Protein AF-A0A101HIM9-F1 (afdb_monomer)

Sequence (170 aa):
MKNGLKIFSLAILLTVALLTPVYAIGDNEFRTTVENNIAVRCNSITNRIELIITKYDVNHQRHVQRYQNISTNISELITKLNAQGYDTKALQEDLDQLDAYINEFSEEYASFVQSLKLSQSYACANSEGDFRRAVEEARGYLLRARETSLDIRILINDEIRGDLNALKNE

Nearest PDB structures (foldseek):
  8dt0-assembly2_B  TM=2.621E-01  e=3.446E-02  synthetic construct
  8dt0-assembly1_A  TM=2.607E-01  e=2.942E-02  synthetic construct
  3q0k-assembly2_D  TM=3.553E-01  e=5.955E-01  Homo sapiens
  6ixe-assembly1_A  TM=2.219E-01  e=6.400E+00  Homo sapiens
  6ixg-assembly1_A  TM=2.728E-01  e=8.333E+00  Homo sapiens

Solvent-accessible surface area (backbone atoms only — not comparable to full-atom values): 9516 Å² total; per-residue (Å²): 137,83,89,83,92,77,90,78,82,90,78,89,81,81,77,75,78,81,72,70,78,77,76,90,76,63,68,65,69,52,49,54,51,53,53,50,52,48,52,53,50,26,50,54,51,41,56,53,49,51,54,50,49,55,59,49,48,61,49,49,53,54,50,52,54,53,51,52,53,49,51,52,54,50,55,56,46,47,54,53,41,47,75,72,69,50,90,50,64,67,55,50,56,49,47,55,51,46,55,51,38,56,50,51,28,48,52,27,46,52,49,18,52,49,24,45,54,51,21,47,57,24,56,62,67,77,37,64,70,59,21,52,51,24,49,52,50,19,52,52,26,50,48,50,26,50,50,37,53,48,50,50,51,46,45,50,64,58,48,49,47,44,49,56,53,53,64,74,74,111

Foldseek 3Di:
DDDDDDDDDDDPPPPDPPPPPPDPPDPPVVVVVVLVVLVVQLVVLVVVLVVVLVVVVVVLVVLLVVLVVVLVVLVVVLVVCVVVVDDCPQSVVLSVVSVVLSVLLVVLSVLLNVLSVQLSVCSSVVNPVSNVVSNVSSVVSVVVSVVSSVVSVCSVPPRNVVSVVVRVVD

Mean predicted aligned error: 10.71 Å

Radius of gyration: 37.4 Å; Cα contacts (8 Å, |Δi|>4): 103; chains: 1; bounding box: 111×36×109 Å

Structure (mmCIF, N/CA/C/O backbone):
data_AF-A0A101HIM9-F1
#
_entry.id   AF-A0A101HIM9-F1
#
loop_
_atom_site.group_PDB
_atom_site.id
_atom_site.type_symbol
_atom_site.label_atom_id
_atom_site.label_alt_id
_atom_site.label_comp_id
_atom_site.label_asym_id
_atom_site.label_entity_id
_atom_site.label_seq_id
_atom_site.pdbx_PDB_ins_code
_atom_site.Cartn_x
_atom_site.Cartn_y
_atom_site.Cartn_z
_atom_site.occupancy
_atom_site.B_iso_or_equiv
_atom_site.auth_seq_id
_atom_site.auth_comp_id
_atom_site.auth_asym_id
_atom_site.auth_atom_id
_atom_site.pdbx_PDB_model_num
ATOM 1 N N . MET A 1 1 ? 83.776 -25.150 -78.945 1.00 39.19 1 MET A N 1
ATOM 2 C CA . MET A 1 1 ? 84.546 -23.924 -79.263 1.00 39.19 1 MET A CA 1
ATOM 3 C C . MET A 1 1 ? 83.596 -22.735 -79.291 1.00 39.19 1 MET A C 1
ATOM 5 O O . MET A 1 1 ? 82.594 -22.832 -79.983 1.00 39.19 1 MET A O 1
ATOM 9 N N . LYS A 1 2 ? 83.974 -21.650 -78.592 1.00 41.78 2 LYS A N 1
ATOM 10 C CA . LYS A 1 2 ? 83.335 -20.314 -78.489 1.00 41.78 2 LYS A CA 1
ATOM 11 C C . LYS A 1 2 ? 82.090 -20.279 -77.583 1.00 41.78 2 LYS A C 1
ATOM 13 O O . LYS A 1 2 ? 81.027 -20.719 -77.984 1.00 41.78 2 LYS A O 1
ATOM 18 N N . ASN A 1 3 ? 82.227 -19.992 -76.284 1.00 40.09 3 ASN A N 1
ATOM 19 C CA . ASN A 1 3 ? 82.516 -18.698 -75.623 1.00 40.09 3 ASN A CA 1
ATOM 20 C C . ASN A 1 3 ? 81.525 -17.594 -76.010 1.00 40.09 3 ASN A C 1
ATOM 22 O O . ASN A 1 3 ? 81.512 -17.162 -77.159 1.00 40.09 3 ASN A O 1
ATOM 26 N N . GLY A 1 4 ? 80.772 -17.090 -75.028 1.00 42.31 4 GLY A N 1
ATOM 27 C CA . GLY A 1 4 ? 79.888 -15.942 -75.228 1.00 42.31 4 GLY A CA 1
ATOM 28 C C . GLY A 1 4 ? 79.094 -15.507 -73.998 1.00 42.31 4 GLY A C 1
ATOM 29 O O . GLY A 1 4 ? 77.897 -15.280 -74.106 1.00 42.31 4 GLY A O 1
ATOM 30 N N . LEU A 1 5 ? 79.751 -15.396 -72.840 1.00 38.25 5 LEU A N 1
ATOM 31 C CA . LEU A 1 5 ? 79.232 -14.700 -71.662 1.00 38.25 5 LEU A CA 1
ATOM 32 C C . LEU A 1 5 ? 79.072 -13.203 -71.999 1.00 38.25 5 LEU A C 1
ATOM 34 O O . LEU A 1 5 ? 80.061 -12.541 -72.313 1.00 38.25 5 LEU A O 1
ATOM 38 N N . LYS A 1 6 ? 77.851 -12.663 -71.928 1.00 49.03 6 LYS A N 1
ATOM 39 C CA . LYS A 1 6 ? 77.606 -11.214 -71.876 1.00 49.03 6 LYS A CA 1
ATOM 40 C C . LYS A 1 6 ? 76.704 -10.892 -70.692 1.00 49.03 6 LYS A C 1
ATOM 42 O O . LYS A 1 6 ? 75.508 -11.152 -70.703 1.00 49.03 6 LYS A O 1
ATOM 47 N N . ILE A 1 7 ? 77.343 -10.327 -69.677 1.00 48.28 7 ILE A N 1
ATOM 48 C CA . ILE A 1 7 ? 76.750 -9.618 -68.549 1.00 48.28 7 ILE A CA 1
ATOM 49 C C . ILE A 1 7 ? 76.268 -8.265 -69.081 1.00 48.28 7 ILE A C 1
ATOM 51 O O . ILE A 1 7 ? 77.075 -7.525 -69.636 1.00 48.28 7 ILE A O 1
ATOM 55 N N . PHE A 1 8 ? 74.988 -7.935 -68.904 1.00 45.62 8 PHE A N 1
ATOM 56 C CA . PHE A 1 8 ? 74.492 -6.560 -69.004 1.00 45.62 8 PHE A CA 1
ATOM 57 C C . PHE A 1 8 ? 73.380 -6.325 -67.973 1.00 45.62 8 PHE A C 1
ATOM 59 O O . PHE A 1 8 ? 72.254 -6.778 -68.124 1.00 45.62 8 PHE A O 1
ATOM 66 N N . SER A 1 9 ? 73.776 -5.638 -66.902 1.00 41.56 9 SER A N 1
ATOM 67 C CA . SER A 1 9 ? 73.105 -4.482 -66.302 1.00 41.56 9 SER A CA 1
ATOM 68 C C . SER A 1 9 ? 71.593 -4.535 -66.022 1.00 41.56 9 SER A C 1
ATOM 70 O O . SER A 1 9 ? 70.764 -4.293 -66.889 1.00 41.56 9 SER A O 1
ATOM 72 N N . LEU A 1 10 ? 71.277 -4.725 -64.738 1.00 40.16 10 LEU A N 1
ATOM 73 C CA . LEU A 1 10 ? 70.584 -3.745 -63.889 1.00 40.16 10 LEU A CA 1
ATOM 74 C C . LEU A 1 10 ? 69.434 -2.931 -64.530 1.00 40.16 10 LEU A C 1
ATOM 76 O O . LEU A 1 10 ? 69.672 -1.887 -65.130 1.00 40.16 10 LEU A O 1
ATOM 80 N N . ALA A 1 11 ? 68.189 -3.327 -64.255 1.00 44.56 11 ALA A N 1
ATOM 81 C CA . ALA A 1 11 ? 67.074 -2.394 -64.064 1.00 44.56 11 ALA A CA 1
ATOM 82 C C . ALA A 1 11 ? 65.973 -3.068 -63.231 1.00 44.56 11 ALA A C 1
ATOM 84 O O . ALA A 1 11 ? 65.102 -3.772 -63.738 1.00 44.56 11 ALA A O 1
ATOM 85 N N . ILE A 1 12 ? 66.050 -2.852 -61.919 1.00 46.62 12 ILE A N 1
ATOM 86 C CA . ILE A 1 12 ? 64.958 -3.053 -60.968 1.00 46.62 12 ILE A CA 1
ATOM 8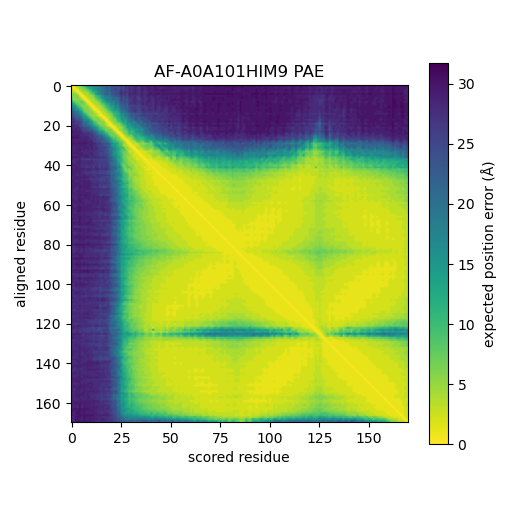7 C C . ILE A 1 12 ? 63.876 -2.033 -61.337 1.00 46.62 12 ILE A C 1
ATOM 89 O O . ILE A 1 12 ? 64.027 -0.849 -61.046 1.00 46.62 12 ILE A O 1
ATOM 93 N N . LEU A 1 13 ? 62.797 -2.468 -61.988 1.00 41.75 13 LEU A N 1
ATOM 94 C CA . LEU A 1 13 ? 61.567 -1.681 -62.073 1.00 41.75 13 LEU A CA 1
ATOM 95 C C . LEU A 1 13 ? 60.597 -2.198 -61.020 1.00 41.75 13 LEU A C 1
ATOM 97 O O . LEU A 1 13 ? 59.774 -3.083 -61.235 1.00 41.75 13 LEU A O 1
ATOM 101 N N . LEU A 1 14 ? 60.787 -1.614 -59.841 1.00 42.72 14 LEU A N 1
ATOM 102 C CA . LEU A 1 14 ? 59.892 -1.609 -58.703 1.00 42.72 14 LEU A CA 1
ATOM 103 C C . LEU A 1 14 ? 58.604 -0.887 -59.135 1.00 42.72 14 LEU A C 1
ATOM 105 O O . LEU A 1 14 ? 58.477 0.326 -58.983 1.00 42.72 14 LEU A O 1
ATOM 109 N N . THR A 1 15 ? 57.656 -1.604 -59.739 1.00 49.94 15 THR A N 1
ATOM 110 C CA . THR A 1 15 ? 56.304 -1.069 -59.922 1.00 49.94 15 THR A CA 1
ATOM 111 C C . THR A 1 15 ? 55.637 -1.067 -58.559 1.00 49.94 15 THR A C 1
ATOM 113 O O . THR A 1 15 ? 55.119 -2.081 -58.092 1.00 49.94 15 THR A O 1
ATOM 116 N N . VAL A 1 16 ? 55.736 0.086 -57.901 1.00 51.22 16 VAL A N 1
ATOM 117 C CA . VAL A 1 16 ? 54.987 0.451 -56.706 1.00 51.22 16 VAL A CA 1
ATOM 118 C C . VAL A 1 16 ? 53.524 0.112 -56.953 1.00 51.22 16 VAL A C 1
ATOM 120 O O . VAL A 1 16 ? 52.860 0.711 -57.799 1.00 51.22 16 VAL A O 1
ATOM 123 N N . ALA A 1 17 ? 53.040 -0.876 -56.208 1.00 47.28 17 ALA A N 1
ATOM 124 C CA . ALA A 1 17 ? 51.628 -1.068 -55.983 1.00 47.28 17 ALA A CA 1
ATOM 125 C C . ALA A 1 17 ? 51.089 0.235 -55.382 1.00 47.28 17 ALA A C 1
ATOM 127 O O . ALA A 1 17 ? 51.291 0.513 -54.201 1.00 47.28 17 ALA A O 1
ATOM 128 N N . LEU A 1 18 ? 50.406 1.045 -56.191 1.00 42.06 18 LEU A N 1
ATOM 129 C CA . LEU A 1 18 ? 49.464 2.022 -55.663 1.00 42.06 18 LEU A CA 1
ATOM 130 C C . LEU A 1 18 ? 48.245 1.232 -55.186 1.00 42.06 18 LEU A C 1
ATOM 132 O O . LEU A 1 18 ? 47.206 1.177 -55.838 1.00 42.06 18 LEU A O 1
ATOM 136 N N . LEU A 1 19 ? 48.422 0.573 -54.040 1.00 47.16 19 LEU A N 1
ATOM 137 C CA . LEU A 1 19 ? 47.339 0.254 -53.130 1.00 47.16 19 LEU A CA 1
ATOM 138 C C . LEU A 1 19 ? 46.721 1.597 -52.754 1.00 47.16 19 LEU A C 1
ATOM 140 O O . LEU A 1 19 ? 47.191 2.287 -51.852 1.00 47.16 19 LEU A O 1
ATOM 144 N N . THR A 1 20 ? 45.696 2.006 -53.494 1.00 56.16 20 THR A N 1
ATOM 145 C CA . THR A 1 20 ? 44.768 3.007 -52.990 1.00 56.16 20 THR A CA 1
ATOM 146 C C . THR A 1 20 ? 44.260 2.477 -51.651 1.00 56.16 20 THR A C 1
ATOM 148 O O . THR A 1 20 ? 43.755 1.349 -51.629 1.00 56.16 20 THR A O 1
ATOM 151 N N . PRO A 1 21 ? 44.399 3.216 -50.538 1.00 57.34 21 PRO A N 1
ATOM 152 C CA . PRO A 1 21 ? 43.704 2.843 -49.323 1.00 57.34 21 PRO A CA 1
ATOM 153 C C . PRO A 1 21 ? 42.216 2.825 -49.667 1.00 57.34 21 PRO A C 1
ATOM 155 O O . PRO A 1 21 ? 41.627 3.857 -49.985 1.00 57.34 21 PRO A O 1
ATOM 158 N N . VAL A 1 22 ? 41.624 1.630 -49.680 1.00 54.97 22 VAL A N 1
ATOM 159 C CA . VAL A 1 22 ? 40.173 1.484 -49.636 1.00 54.97 22 VAL A CA 1
ATOM 160 C C . VAL A 1 22 ? 39.746 2.237 -48.388 1.00 54.97 22 VAL A C 1
ATOM 162 O O . VAL A 1 22 ? 40.150 1.898 -47.277 1.00 54.97 22 VAL A O 1
ATOM 165 N N . TYR A 1 23 ? 39.015 3.325 -48.594 1.00 56.53 23 TYR A N 1
ATOM 166 C CA . TYR A 1 23 ? 38.470 4.140 -47.530 1.00 56.53 23 TYR A CA 1
ATOM 167 C C . TYR A 1 23 ? 37.592 3.261 -46.635 1.00 56.53 23 TYR A C 1
ATOM 169 O O . TYR A 1 23 ? 36.460 2.936 -46.982 1.00 56.53 23 TYR A O 1
ATOM 177 N N . ALA A 1 24 ? 38.109 2.896 -45.463 1.00 53.91 24 ALA A N 1
ATOM 178 C CA . ALA A 1 24 ? 37.303 2.499 -44.318 1.00 53.91 24 ALA A CA 1
ATOM 179 C C . ALA A 1 24 ? 36.604 3.759 -43.768 1.00 53.91 24 ALA A C 1
ATOM 181 O O . ALA A 1 24 ? 36.963 4.290 -42.721 1.00 53.91 24 ALA A O 1
ATOM 182 N N . ILE A 1 25 ? 35.654 4.298 -44.532 1.00 54.25 25 ILE A N 1
ATOM 183 C CA . ILE A 1 25 ? 34.767 5.394 -44.134 1.00 54.25 25 ILE A CA 1
ATOM 184 C C . ILE A 1 25 ? 33.351 4.840 -44.288 1.00 54.25 25 ILE A C 1
ATOM 186 O O . ILE A 1 25 ? 32.752 4.911 -45.353 1.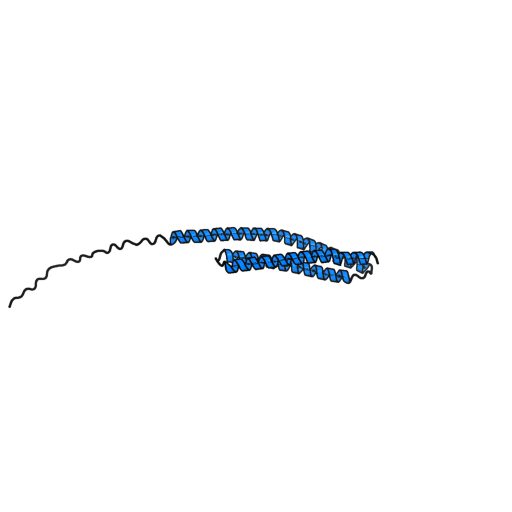00 54.25 25 ILE A O 1
ATOM 190 N N . GLY A 1 26 ? 32.860 4.186 -43.243 1.00 52.44 26 GLY A N 1
ATOM 191 C CA . GLY A 1 26 ? 31.514 3.608 -43.214 1.00 52.44 26 GLY A CA 1
ATOM 192 C C . GLY A 1 26 ? 31.100 3.186 -41.808 1.00 52.44 26 GLY A C 1
ATOM 193 O O . GLY A 1 26 ? 29.956 3.382 -41.414 1.00 52.44 26 GLY A O 1
ATOM 194 N N . ASP A 1 27 ? 32.057 2.726 -40.999 1.00 56.00 27 ASP A N 1
ATOM 195 C CA . ASP A 1 27 ? 31.753 2.226 -39.655 1.00 56.00 27 ASP A CA 1
ATOM 196 C C . ASP A 1 27 ? 31.635 3.332 -38.597 1.00 56.00 27 ASP A C 1
ATOM 198 O O . ASP A 1 27 ? 30.903 3.169 -37.624 1.00 56.00 27 ASP A O 1
ATOM 202 N N . ASN A 1 28 ? 32.329 4.464 -38.758 1.00 60.91 28 ASN A N 1
ATOM 203 C CA . ASN A 1 28 ? 32.386 5.482 -37.703 1.00 60.91 28 ASN A CA 1
ATOM 204 C C . ASN A 1 28 ? 31.078 6.293 -37.618 1.00 60.91 28 ASN A C 1
ATOM 206 O O . ASN A 1 28 ? 30.482 6.386 -36.552 1.00 60.91 28 ASN A O 1
ATOM 210 N N . GLU A 1 29 ? 30.563 6.783 -38.750 1.00 62.22 29 GLU A N 1
ATOM 211 C CA . GLU A 1 29 ? 29.333 7.594 -38.816 1.00 62.22 29 GLU A CA 1
ATOM 212 C C . GLU A 1 29 ? 28.064 6.796 -38.447 1.00 62.22 29 GLU A C 1
ATOM 214 O O . GLU A 1 29 ? 27.173 7.295 -37.749 1.00 62.22 29 GLU A O 1
ATOM 219 N N . PHE A 1 30 ? 28.003 5.518 -38.838 1.00 67.12 30 PHE A N 1
ATOM 220 C CA . PHE A 1 30 ? 26.911 4.617 -38.464 1.00 67.12 30 PHE A CA 1
ATOM 221 C C . PHE A 1 30 ? 26.905 4.310 -36.958 1.00 67.12 30 PHE A C 1
ATOM 223 O O . PHE A 1 30 ? 25.852 4.384 -36.319 1.00 67.12 30 PHE A O 1
ATOM 230 N N . ARG A 1 31 ? 28.074 4.035 -36.358 1.00 65.31 31 ARG A N 1
ATOM 231 C CA . ARG A 1 31 ? 28.195 3.790 -34.910 1.00 65.31 31 ARG A CA 1
ATOM 232 C C . ARG A 1 31 ? 27.795 5.011 -34.087 1.00 65.31 31 ARG A C 1
ATOM 234 O O . ARG A 1 31 ? 27.009 4.858 -33.157 1.00 65.31 31 ARG A O 1
ATOM 241 N N . THR A 1 32 ? 28.223 6.215 -34.479 1.00 70.12 32 THR A N 1
ATOM 242 C CA . THR A 1 32 ? 27.831 7.455 -33.784 1.00 70.12 32 THR A CA 1
ATOM 243 C C . THR A 1 32 ? 26.316 7.686 -33.842 1.00 70.12 32 THR A C 1
ATOM 245 O O . THR A 1 32 ? 25.709 8.113 -32.864 1.00 70.12 32 THR A O 1
ATOM 248 N N . THR A 1 33 ? 25.671 7.355 -34.965 1.00 74.44 33 THR A N 1
ATOM 249 C CA . THR A 1 33 ? 24.213 7.495 -35.127 1.00 74.44 33 THR A CA 1
ATOM 250 C C . THR A 1 33 ? 23.439 6.502 -34.252 1.00 74.44 33 THR A C 1
ATOM 252 O O . THR A 1 33 ? 22.458 6.875 -33.606 1.00 74.44 33 THR A O 1
ATOM 255 N N . VAL A 1 34 ? 23.884 5.243 -34.183 1.00 74.94 34 VAL A N 1
ATOM 256 C CA . VAL A 1 34 ? 23.267 4.208 -33.336 1.00 74.94 34 VAL A CA 1
ATOM 257 C C . VAL A 1 34 ? 23.435 4.532 -31.848 1.00 74.94 34 VAL A C 1
ATOM 259 O O . VAL A 1 34 ? 22.459 4.470 -31.099 1.00 74.94 34 VAL A O 1
ATOM 262 N N . GLU A 1 35 ? 24.632 4.937 -31.425 1.00 73.88 35 GLU A N 1
ATOM 263 C CA . GLU A 1 35 ? 24.922 5.328 -30.039 1.00 73.88 35 GLU A CA 1
ATOM 264 C C . GLU A 1 35 ? 24.086 6.544 -29.605 1.00 73.88 35 GLU A C 1
ATOM 266 O O . GLU A 1 35 ? 23.468 6.521 -28.538 1.00 73.88 35 G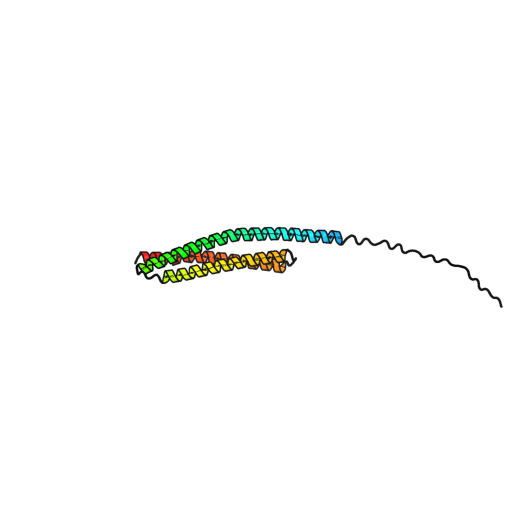LU A O 1
ATOM 271 N N . ASN A 1 36 ? 23.962 7.561 -30.467 1.00 79.38 36 ASN A N 1
ATOM 272 C CA . ASN A 1 36 ? 23.109 8.724 -30.213 1.00 79.38 36 ASN A CA 1
ATOM 273 C C . ASN A 1 36 ? 21.627 8.343 -30.078 1.00 79.38 36 ASN A C 1
ATOM 275 O O . ASN A 1 36 ? 20.944 8.816 -29.169 1.00 79.38 36 ASN A O 1
ATOM 279 N N . ASN A 1 37 ? 21.121 7.452 -30.935 1.00 80.06 37 ASN A N 1
ATOM 280 C CA . ASN A 1 37 ? 19.731 6.996 -30.868 1.00 80.06 37 ASN A CA 1
ATOM 281 C C . ASN A 1 37 ? 19.437 6.209 -29.579 1.00 80.06 37 ASN A C 1
ATOM 283 O O . ASN A 1 37 ? 18.378 6.390 -28.971 1.00 80.06 37 ASN A O 1
ATOM 287 N N . ILE A 1 38 ? 20.378 5.370 -29.130 1.00 79.62 38 ILE A N 1
ATOM 288 C CA . ILE A 1 38 ? 20.274 4.642 -27.857 1.00 79.62 38 ILE A CA 1
ATOM 289 C C . ILE A 1 38 ? 20.261 5.627 -26.683 1.00 79.62 38 ILE A C 1
ATOM 291 O O . ILE A 1 38 ? 19.399 5.516 -25.809 1.00 79.62 38 ILE A O 1
ATOM 295 N N . ALA A 1 39 ? 21.150 6.623 -26.682 1.00 82.62 39 ALA A N 1
ATOM 296 C CA . ALA A 1 39 ? 21.216 7.636 -25.631 1.00 82.62 39 ALA A CA 1
ATOM 297 C C . ALA A 1 39 ? 19.923 8.467 -25.538 1.00 82.62 39 ALA A C 1
ATOM 299 O O . ALA A 1 39 ? 19.374 8.641 -24.448 1.00 82.62 39 ALA A O 1
ATOM 300 N N . VAL A 1 40 ? 19.382 8.921 -26.676 1.00 84.69 40 VAL A N 1
ATOM 301 C CA . VAL A 1 40 ? 18.117 9.678 -26.730 1.00 84.69 40 VAL A CA 1
ATOM 302 C C . VAL A 1 40 ? 16.947 8.838 -26.211 1.00 84.69 40 VAL A C 1
ATOM 304 O O . VAL A 1 40 ? 16.155 9.316 -25.394 1.00 84.69 40 VAL A O 1
ATOM 307 N N . ARG A 1 41 ? 16.851 7.570 -26.630 1.00 81.56 41 ARG A N 1
ATOM 308 C CA . ARG A 1 41 ? 15.815 6.643 -26.153 1.00 81.56 41 ARG A CA 1
ATOM 309 C C . ARG A 1 41 ? 15.937 6.385 -24.649 1.00 81.56 41 ARG A C 1
ATOM 311 O O . ARG A 1 41 ? 14.933 6.472 -23.945 1.00 81.56 41 ARG A O 1
ATOM 318 N N . CYS A 1 42 ? 17.138 6.078 -24.162 1.00 85.50 42 CYS A N 1
ATOM 319 C CA . CYS A 1 42 ? 17.415 5.830 -22.745 1.00 85.50 42 CYS A CA 1
ATOM 320 C C . CYS A 1 42 ? 17.019 7.039 -21.884 1.00 85.50 42 CYS A C 1
ATOM 322 O O . CYS A 1 42 ? 16.304 6.873 -20.896 1.00 85.50 42 CYS A O 1
ATOM 324 N N . ASN A 1 43 ? 17.389 8.255 -22.303 1.00 88.31 43 ASN A N 1
ATOM 325 C CA . ASN A 1 43 ? 17.024 9.490 -21.609 1.00 88.31 43 ASN A CA 1
ATOM 326 C C . ASN A 1 43 ? 15.499 9.707 -21.596 1.00 88.31 43 ASN A C 1
ATOM 328 O O . ASN A 1 43 ? 14.903 9.965 -20.554 1.00 88.31 43 ASN A O 1
ATOM 332 N N . SER A 1 44 ? 14.833 9.526 -22.741 1.00 89.56 44 SER A N 1
ATOM 333 C CA . SER A 1 44 ? 13.374 9.665 -22.835 1.00 89.56 44 SER A CA 1
ATOM 334 C C . SER A 1 44 ? 12.624 8.677 -21.930 1.00 89.56 44 SER A C 1
ATOM 336 O O . SER A 1 44 ? 11.696 9.069 -21.218 1.00 89.56 44 SER A O 1
ATOM 338 N N . ILE A 1 45 ? 13.038 7.405 -21.921 1.00 88.69 45 ILE A N 1
ATOM 339 C CA . ILE A 1 45 ? 12.431 6.364 -21.080 1.00 88.69 45 ILE A CA 1
ATOM 340 C C . ILE A 1 45 ? 12.699 6.641 -19.599 1.00 88.69 45 ILE A C 1
ATOM 342 O O . ILE A 1 45 ? 11.767 6.569 -18.802 1.00 88.69 45 ILE A O 1
ATOM 346 N N . THR A 1 46 ? 13.932 7.012 -19.250 1.00 89.56 46 THR A N 1
ATOM 347 C CA . THR A 1 46 ? 14.337 7.401 -17.892 1.00 89.56 46 THR A CA 1
ATOM 348 C C . THR A 1 46 ? 13.457 8.518 -17.349 1.00 89.56 46 THR A C 1
ATOM 350 O O . THR A 1 46 ? 12.767 8.311 -16.354 1.00 89.56 46 THR A O 1
ATOM 353 N N . ASN A 1 47 ? 13.370 9.645 -18.059 1.00 92.81 47 ASN A N 1
ATOM 354 C CA . ASN A 1 47 ? 12.564 10.786 -17.621 1.00 92.81 47 ASN A CA 1
ATOM 355 C C . ASN A 1 47 ? 11.089 10.402 -17.461 1.00 92.81 47 ASN A C 1
ATOM 357 O O . ASN A 1 47 ? 10.413 10.832 -16.529 1.00 92.81 47 ASN A O 1
ATOM 361 N N . ARG A 1 48 ? 10.565 9.555 -18.357 1.00 93.25 48 ARG A N 1
ATOM 362 C CA . ARG A 1 48 ? 9.183 9.076 -18.256 1.00 93.25 48 ARG A CA 1
ATOM 363 C C . ARG A 1 48 ? 8.969 8.185 -17.032 1.00 93.25 48 ARG A C 1
ATOM 365 O O . ARG A 1 48 ? 7.936 8.318 -16.380 1.00 93.25 48 ARG A O 1
ATOM 372 N N . ILE A 1 49 ? 9.898 7.277 -16.740 1.00 93.62 49 ILE A N 1
ATOM 373 C CA . ILE A 1 49 ? 9.833 6.401 -15.565 1.00 93.62 49 ILE A CA 1
ATOM 374 C C . ILE A 1 49 ? 9.916 7.231 -14.284 1.00 93.62 49 ILE A C 1
ATOM 376 O O . ILE A 1 49 ? 9.095 7.034 -13.393 1.00 93.62 49 ILE A O 1
ATOM 380 N N . GLU A 1 50 ? 10.826 8.199 -14.214 1.00 94.25 50 GLU A N 1
ATOM 381 C CA . GLU A 1 50 ? 10.959 9.099 -13.065 1.00 94.25 50 GLU A CA 1
ATOM 382 C C . GLU A 1 50 ? 9.674 9.890 -12.815 1.00 94.25 50 GLU A C 1
ATOM 384 O O . GLU A 1 50 ? 9.157 9.880 -11.701 1.00 94.25 50 GLU A O 1
ATOM 389 N N . LEU A 1 51 ? 9.077 10.476 -13.860 1.00 95.81 51 LEU A N 1
ATOM 390 C CA . LEU A 1 51 ? 7.789 11.170 -13.750 1.00 95.81 51 LEU A CA 1
ATOM 391 C C . LEU A 1 51 ? 6.670 10.255 -13.232 1.00 95.81 51 LEU A C 1
ATOM 393 O O . LEU A 1 51 ? 5.820 10.692 -12.451 1.00 95.81 51 LEU A O 1
ATOM 397 N N . ILE A 1 52 ? 6.651 8.990 -13.664 1.00 95.19 52 ILE A N 1
ATOM 398 C CA . ILE A 1 52 ? 5.697 7.995 -13.166 1.00 95.19 52 ILE A CA 1
ATOM 399 C C . ILE A 1 52 ? 5.958 7.731 -11.680 1.00 95.19 52 ILE A C 1
ATOM 401 O O . ILE A 1 52 ? 5.022 7.852 -10.892 1.00 95.19 52 ILE A O 1
ATOM 405 N N . ILE A 1 53 ? 7.199 7.429 -11.292 1.00 95.19 53 ILE A N 1
ATOM 406 C CA . ILE A 1 53 ? 7.576 7.159 -9.898 1.00 95.19 53 ILE A CA 1
ATOM 407 C C . ILE A 1 53 ? 7.182 8.339 -9.006 1.00 95.19 53 ILE A C 1
ATOM 409 O O . ILE A 1 53 ? 6.464 8.136 -8.034 1.00 95.19 53 ILE A O 1
ATOM 413 N N . THR A 1 54 ? 7.549 9.573 -9.364 1.00 96.12 54 THR A N 1
ATOM 414 C CA . THR A 1 54 ? 7.211 10.771 -8.579 1.00 96.12 54 THR A CA 1
ATOM 415 C C . THR A 1 54 ? 5.704 10.957 -8.434 1.00 96.12 54 THR A C 1
ATOM 417 O O . THR A 1 54 ? 5.212 11.212 -7.335 1.00 96.12 54 THR A O 1
ATOM 420 N N . LYS A 1 55 ? 4.937 10.811 -9.524 1.00 95.56 55 LYS A N 1
ATOM 421 C CA . LYS A 1 55 ? 3.474 10.948 -9.473 1.00 95.56 55 LYS A CA 1
ATOM 422 C C . LYS A 1 55 ? 2.855 9.939 -8.512 1.00 95.56 55 LYS A C 1
ATOM 424 O O . LYS A 1 55 ? 1.929 10.273 -7.773 1.00 95.56 55 LYS A O 1
ATOM 429 N N . TYR A 1 56 ? 3.303 8.695 -8.588 1.00 94.69 56 TYR A N 1
ATOM 430 C CA . TYR A 1 56 ? 2.753 7.637 -7.768 1.00 94.69 56 TYR A CA 1
ATOM 431 C C . TYR A 1 56 ? 3.232 7.728 -6.312 1.00 94.69 56 TYR A C 1
ATOM 433 O O . TYR A 1 56 ? 2.443 7.416 -5.428 1.00 94.69 56 TYR A O 1
ATOM 441 N N . ASP A 1 57 ? 4.438 8.238 -6.052 1.00 94.81 57 ASP A N 1
ATOM 442 C CA . ASP A 1 57 ? 5.000 8.381 -4.703 1.00 94.81 57 ASP A CA 1
ATOM 443 C C . ASP A 1 57 ? 4.192 9.396 -3.888 1.00 94.81 57 ASP A C 1
ATOM 445 O O . ASP A 1 57 ? 3.729 9.108 -2.787 1.00 94.81 57 ASP A O 1
ATOM 449 N N . VAL A 1 58 ? 3.856 10.532 -4.506 1.00 95.44 58 VAL A N 1
ATOM 450 C CA . VAL A 1 58 ? 2.946 11.527 -3.916 1.00 95.44 58 VAL A CA 1
ATOM 451 C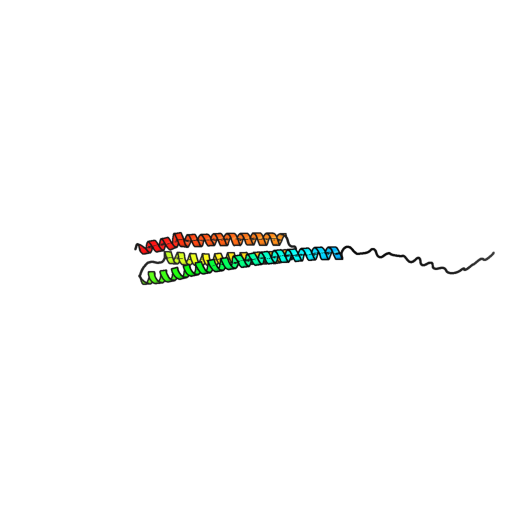 C . VAL A 1 58 ? 1.559 10.935 -3.629 1.00 95.44 58 VAL A C 1
ATOM 453 O O . VAL A 1 58 ? 0.891 11.328 -2.672 1.00 95.44 58 VAL A O 1
ATOM 456 N N . ASN A 1 59 ? 1.073 10.006 -4.454 1.00 93.38 59 ASN A N 1
ATOM 457 C CA . ASN A 1 59 ? -0.211 9.350 -4.198 1.00 93.38 59 ASN A CA 1
ATOM 458 C C . ASN A 1 59 ? -0.105 8.341 -3.054 1.00 93.38 59 ASN A C 1
ATOM 460 O O . ASN A 1 59 ? -0.958 8.356 -2.169 1.00 93.38 59 ASN A O 1
ATOM 464 N N . HIS A 1 60 ? 0.931 7.502 -3.062 1.00 95.88 60 HIS A N 1
ATOM 465 C CA . HIS A 1 60 ? 1.207 6.512 -2.024 1.00 95.88 60 HIS A CA 1
ATOM 466 C C . HIS A 1 60 ? 1.313 7.174 -0.651 1.00 95.88 60 HIS A C 1
ATOM 468 O O . HIS A 1 60 ? 0.552 6.811 0.242 1.00 95.88 60 HIS A O 1
ATOM 474 N N . GLN A 1 61 ? 2.123 8.226 -0.518 1.00 96.75 61 GLN A N 1
ATOM 475 C CA . GLN A 1 61 ? 2.275 8.973 0.735 1.00 96.75 61 GLN A CA 1
ATOM 476 C C . GLN A 1 61 ? 0.939 9.519 1.250 1.00 96.75 61 GLN A C 1
ATOM 478 O O . GLN A 1 61 ? 0.629 9.392 2.433 1.00 96.75 61 GLN A O 1
ATOM 483 N N . ARG A 1 62 ? 0.103 10.076 0.362 1.00 97.12 62 ARG A N 1
ATOM 484 C CA . ARG A 1 62 ? -1.234 10.566 0.738 1.00 97.12 62 ARG A CA 1
ATOM 485 C C . ARG A 1 62 ? -2.162 9.446 1.206 1.00 97.12 62 ARG A C 1
ATOM 487 O O . ARG A 1 62 ? -2.934 9.659 2.140 1.00 97.12 62 ARG A O 1
ATOM 494 N N . HIS A 1 63 ? -2.116 8.281 0.563 1.00 96.56 63 HIS A N 1
ATOM 495 C CA . HIS A 1 63 ? -2.906 7.120 0.971 1.00 96.56 63 HIS A CA 1
ATOM 496 C C . HIS A 1 63 ? -2.447 6.582 2.327 1.00 96.56 63 HIS A C 1
ATOM 498 O O . HIS A 1 63 ? -3.268 6.496 3.237 1.00 96.56 63 HIS A O 1
ATOM 504 N N . VAL A 1 64 ? -1.147 6.319 2.490 1.00 97.19 64 VAL A N 1
ATOM 505 C CA . VAL A 1 64 ? -0.569 5.811 3.743 1.00 97.19 64 VAL A CA 1
ATOM 506 C C . VAL A 1 64 ? -0.857 6.755 4.901 1.00 97.19 64 VAL A C 1
ATOM 508 O O . VAL A 1 64 ? -1.391 6.314 5.913 1.00 97.19 64 VAL A O 1
ATOM 511 N N . GLN A 1 65 ? -0.616 8.059 4.734 1.00 98.06 65 GLN A N 1
ATOM 512 C CA . GLN A 1 65 ? -0.906 9.040 5.779 1.00 98.06 65 GLN A CA 1
ATOM 513 C C . GLN A 1 65 ? -2.386 9.013 6.184 1.00 98.06 65 GLN A C 1
ATOM 515 O O . GLN A 1 65 ? -2.719 9.063 7.366 1.00 98.06 65 GLN A O 1
ATOM 520 N N . ARG A 1 66 ? -3.299 8.918 5.210 1.00 98.19 66 ARG A N 1
ATOM 521 C CA . ARG A 1 66 ? -4.732 8.833 5.499 1.00 98.19 66 ARG A CA 1
ATOM 522 C C . ARG A 1 66 ? -5.074 7.562 6.272 1.00 98.19 66 ARG A C 1
ATOM 524 O O . ARG A 1 66 ? -5.849 7.648 7.220 1.00 98.19 66 ARG A O 1
ATOM 531 N N . TYR A 1 67 ? -4.542 6.414 5.869 1.00 98.00 67 TYR A N 1
ATOM 532 C CA . TYR A 1 67 ? -4.839 5.146 6.529 1.00 98.00 67 TYR A CA 1
ATOM 533 C C . TYR A 1 67 ? -4.249 5.080 7.941 1.00 98.00 67 TYR A C 1
ATOM 535 O O . TYR A 1 67 ? -4.957 4.704 8.868 1.00 98.00 67 TYR A O 1
ATOM 543 N N . GLN A 1 68 ? -3.024 5.569 8.138 1.00 97.81 68 GLN A N 1
ATOM 544 C CA . GLN A 1 68 ? -2.393 5.677 9.458 1.00 97.81 68 GLN A CA 1
ATOM 545 C C . GLN A 1 68 ? -3.167 6.595 10.409 1.00 97.81 68 GLN A C 1
ATOM 547 O O . GLN A 1 68 ? -3.316 6.281 11.589 1.00 97.81 68 GLN A O 1
ATOM 552 N N . ASN A 1 69 ? -3.715 7.705 9.902 1.00 98.50 69 ASN A N 1
ATOM 553 C CA . ASN A 1 69 ? -4.585 8.567 10.702 1.00 98.50 69 ASN A CA 1
ATOM 554 C C . ASN A 1 69 ? -5.866 7.833 11.127 1.00 98.50 69 ASN A C 1
ATOM 556 O O . ASN A 1 69 ? -6.348 8.031 12.237 1.00 98.50 69 ASN A O 1
ATOM 560 N N . ILE A 1 70 ? -6.432 6.993 10.253 1.00 97.62 70 ILE A N 1
ATOM 561 C CA . ILE A 1 70 ? -7.619 6.190 10.575 1.00 97.62 70 ILE A CA 1
ATOM 562 C C . ILE A 1 70 ? -7.277 5.132 11.630 1.00 97.62 70 ILE A C 1
ATOM 564 O O . ILE A 1 70 ? -7.969 5.080 12.642 1.00 97.62 70 ILE A O 1
ATOM 568 N N . SER A 1 71 ? -6.194 4.373 11.439 1.00 98.31 71 SER A N 1
ATOM 569 C CA . SER A 1 71 ? -5.694 3.383 12.406 1.00 98.31 71 SER A CA 1
ATOM 570 C C . SER A 1 71 ? -5.458 4.010 13.789 1.00 98.31 71 SER A C 1
ATOM 572 O O . SER A 1 71 ? -6.040 3.568 14.780 1.00 98.31 71 SER A O 1
ATOM 574 N N . THR A 1 72 ? -4.749 5.145 13.849 1.00 98.56 72 THR A N 1
ATOM 575 C CA . THR A 1 72 ? -4.535 5.903 15.098 1.00 98.56 72 THR A CA 1
ATOM 576 C C . THR A 1 72 ? -5.855 6.269 15.779 1.00 98.56 72 THR A C 1
ATOM 578 O O . THR A 1 72 ? -6.034 6.020 16.970 1.00 98.56 72 THR A O 1
ATOM 581 N N . ASN A 1 73 ? -6.810 6.825 15.028 1.00 98.06 73 ASN A N 1
ATOM 582 C CA . ASN A 1 73 ? -8.099 7.234 15.586 1.00 98.06 73 ASN A CA 1
ATOM 583 C C . ASN A 1 73 ? -8.913 6.044 16.121 1.00 98.06 73 ASN A C 1
ATOM 585 O O . ASN A 1 73 ? -9.585 6.181 17.143 1.00 98.06 73 ASN A O 1
ATOM 589 N N . ILE A 1 74 ? -8.870 4.893 15.441 1.00 97.56 74 ILE A N 1
ATOM 590 C CA . ILE A 1 74 ? -9.540 3.665 15.890 1.00 97.56 74 ILE A CA 1
ATOM 591 C C . ILE A 1 74 ? -8.880 3.148 17.170 1.00 97.56 74 ILE A C 1
ATOM 593 O O . ILE A 1 74 ? -9.584 2.870 18.137 1.00 97.56 74 ILE A O 1
ATOM 597 N N . SER A 1 75 ? -7.548 3.111 17.231 1.00 98.44 75 SER A N 1
ATOM 598 C CA . SER A 1 75 ? -6.803 2.700 18.429 1.00 98.44 75 SER A CA 1
ATOM 599 C C . SER A 1 75 ? -7.132 3.569 19.653 1.00 98.44 75 SER A C 1
ATOM 601 O O . SER A 1 75 ? -7.415 3.068 20.750 1.00 98.44 75 SER A O 1
ATOM 603 N N . GLU A 1 76 ? -7.184 4.892 19.469 1.00 98.38 76 GLU A N 1
ATOM 604 C CA . GLU A 1 76 ? -7.602 5.817 20.525 1.00 98.38 76 GLU A CA 1
ATOM 605 C C . GLU A 1 76 ? -9.052 5.583 20.970 1.00 98.38 76 GLU A C 1
ATOM 607 O O . GLU A 1 76 ? -9.382 5.747 22.149 1.00 98.38 76 GLU A O 1
ATOM 612 N N . LEU A 1 77 ? -9.935 5.231 20.035 1.00 97.25 77 LEU A N 1
ATOM 613 C CA . LEU A 1 77 ? -11.337 4.956 20.320 1.00 97.25 77 LEU A CA 1
ATOM 614 C C . LEU A 1 77 ? -11.511 3.644 21.090 1.00 97.25 77 LEU A C 1
ATOM 616 O O . LEU A 1 77 ? -12.193 3.651 22.113 1.00 97.25 77 LEU A O 1
ATOM 620 N N . ILE A 1 78 ? -10.837 2.569 20.671 1.00 97.81 78 ILE A N 1
ATOM 621 C CA . ILE A 1 78 ? -10.766 1.292 21.400 1.00 97.81 78 ILE A CA 1
ATOM 622 C C . ILE A 1 78 ? -10.335 1.540 22.848 1.00 97.81 78 ILE A C 1
ATOM 624 O O . ILE A 1 78 ? -10.986 1.079 23.784 1.00 97.81 78 ILE A O 1
ATOM 628 N N . THR A 1 79 ? -9.288 2.346 23.052 1.00 98.19 79 THR A N 1
ATOM 629 C CA . THR A 1 79 ? -8.797 2.694 24.396 1.00 98.19 79 THR A CA 1
ATOM 630 C C . THR A 1 79 ? -9.884 3.357 25.251 1.00 98.19 79 THR A C 1
ATOM 632 O O . THR A 1 79 ? -10.066 3.000 26.417 1.00 98.19 79 THR A O 1
ATOM 635 N N . LYS A 1 80 ? -10.634 4.309 24.682 1.00 97.50 80 LYS A N 1
ATOM 636 C CA . LYS A 1 80 ? -11.726 5.007 25.385 1.00 97.50 80 LYS A CA 1
ATOM 637 C C . LYS A 1 80 ? -12.894 4.071 25.704 1.00 97.50 80 LYS A C 1
ATOM 639 O O . LYS A 1 80 ? -13.420 4.136 26.811 1.00 97.50 80 LYS A O 1
ATOM 644 N N . LEU A 1 81 ? -13.275 3.210 24.764 1.00 96.44 81 LE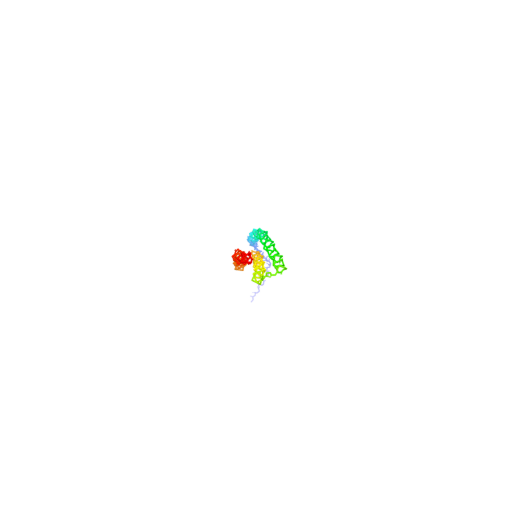U A N 1
ATOM 645 C CA . LEU A 1 81 ? -14.373 2.252 24.919 1.00 96.44 81 LEU A CA 1
ATOM 646 C C . LEU A 1 81 ? -14.043 1.182 25.969 1.00 96.44 81 LEU A C 1
ATOM 648 O O . LEU A 1 81 ? -14.854 0.922 26.855 1.00 96.44 81 LEU A O 1
ATOM 652 N N . ASN A 1 82 ? -12.814 0.663 25.969 1.00 96.88 82 ASN A N 1
ATOM 653 C CA . ASN A 1 82 ? -12.338 -0.257 27.004 1.00 96.88 82 ASN A CA 1
ATOM 654 C C . ASN A 1 82 ? -12.363 0.379 28.398 1.00 96.88 82 ASN A C 1
ATOM 656 O O . ASN A 1 82 ? -12.794 -0.250 29.361 1.00 96.88 82 ASN A O 1
ATOM 660 N N . ALA A 1 83 ? -11.959 1.648 28.520 1.00 97.50 83 ALA A N 1
ATOM 661 C CA . ALA A 1 83 ? -12.031 2.373 29.790 1.00 97.50 83 ALA A CA 1
ATOM 662 C C . ALA A 1 83 ? -13.476 2.578 30.288 1.00 97.50 83 ALA A C 1
ATOM 664 O O . ALA A 1 83 ? -13.694 2.779 31.482 1.00 97.50 83 ALA A O 1
ATOM 665 N N . GLN A 1 84 ? -14.455 2.527 29.383 1.00 96.19 84 GLN A N 1
ATOM 666 C CA . GLN A 1 84 ? -15.884 2.585 29.690 1.00 96.19 84 GLN A CA 1
ATOM 667 C C . GLN A 1 84 ? -16.505 1.198 29.935 1.00 96.19 84 GLN A C 1
ATOM 669 O O . GLN A 1 84 ? -17.658 1.128 30.351 1.00 96.19 84 GLN A O 1
ATOM 674 N N . GLY A 1 85 ? -15.746 0.115 29.739 1.00 96.25 85 GLY A N 1
ATOM 675 C CA . GLY A 1 85 ? -16.189 -1.259 29.977 1.00 96.25 85 GLY A CA 1
ATOM 676 C C . GLY A 1 85 ? -16.883 -1.939 28.795 1.00 96.25 85 GLY A C 1
ATOM 677 O O . GLY A 1 85 ? -17.462 -3.002 29.002 1.00 96.25 85 GLY A O 1
ATOM 678 N N . TYR A 1 86 ? -16.831 -1.362 27.589 1.00 96.75 86 TYR A N 1
ATOM 679 C CA . TYR A 1 86 ? -17.322 -2.023 26.371 1.00 96.75 86 TYR A CA 1
ATOM 680 C C . TYR A 1 86 ? -16.383 -3.159 25.941 1.00 96.75 86 TYR A C 1
ATOM 682 O O . TYR A 1 86 ? -15.166 -3.057 26.114 1.00 96.75 86 TYR A O 1
ATOM 690 N N . ASP A 1 87 ? -16.935 -4.214 25.333 1.00 95.75 87 ASP A N 1
ATOM 691 C CA . ASP A 1 87 ? -16.145 -5.274 24.698 1.00 95.75 87 ASP A CA 1
ATOM 692 C C . ASP A 1 87 ? -15.711 -4.837 23.293 1.00 95.75 87 ASP A C 1
ATOM 694 O O . ASP A 1 87 ? -16.500 -4.809 22.355 1.00 95.75 87 ASP A O 1
ATOM 698 N N . THR A 1 88 ? -14.439 -4.475 23.137 1.00 96.94 88 THR A N 1
ATOM 699 C CA . THR A 1 88 ? -13.895 -3.972 21.863 1.00 96.94 88 THR A CA 1
ATOM 700 C C . THR A 1 88 ? -13.172 -5.035 21.044 1.00 96.94 88 THR A C 1
ATOM 702 O O . THR A 1 88 ? -12.444 -4.692 20.113 1.00 96.94 88 THR A O 1
ATOM 705 N N . LYS A 1 89 ? -13.336 -6.323 21.371 1.00 96.94 89 LYS A N 1
ATOM 706 C CA . LYS A 1 89 ? -12.538 -7.393 20.764 1.00 96.94 89 LYS A CA 1
ATOM 707 C C . LYS A 1 89 ? -12.595 -7.400 19.230 1.00 96.94 89 LYS A C 1
ATOM 709 O O . LYS A 1 89 ? -11.541 -7.454 18.608 1.00 96.94 89 LYS A O 1
ATOM 714 N N . ALA A 1 90 ? -13.788 -7.310 18.641 1.00 96.00 90 ALA A N 1
ATOM 715 C CA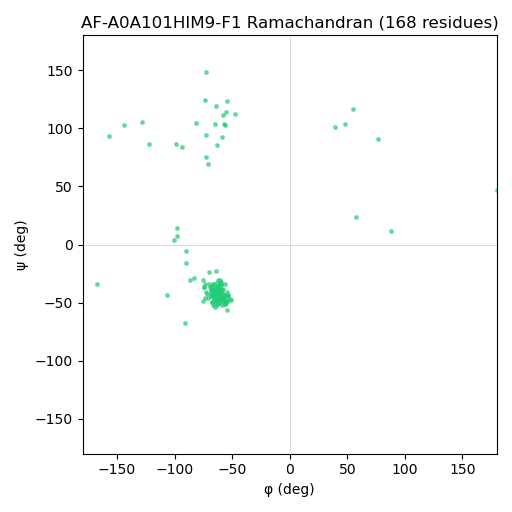 . ALA A 1 90 ? -13.953 -7.305 17.183 1.00 96.00 90 ALA A CA 1
ATOM 716 C C . ALA A 1 90 ? -13.267 -6.085 16.537 1.00 96.00 90 ALA A C 1
ATOM 718 O O . ALA A 1 90 ? -12.445 -6.228 15.639 1.00 96.00 90 ALA A O 1
ATOM 719 N N . LEU A 1 91 ? -13.450 -4.900 17.129 1.00 96.88 91 LEU A N 1
ATOM 720 C CA . LEU A 1 91 ? -12.811 -3.669 16.662 1.00 96.88 91 LEU A CA 1
ATOM 721 C C . LEU A 1 91 ? -11.271 -3.721 16.742 1.00 96.88 91 LEU A C 1
ATOM 723 O O . LEU A 1 91 ? -10.591 -3.077 15.943 1.00 96.88 91 LEU A O 1
ATOM 727 N N . GLN A 1 92 ? -10.712 -4.463 17.704 1.00 98.00 92 GLN A N 1
ATOM 728 C CA . GLN A 1 92 ? -9.270 -4.697 17.793 1.00 98.00 92 GLN A CA 1
ATOM 729 C C . GLN A 1 92 ? -8.775 -5.654 16.700 1.00 98.00 92 GLN A C 1
ATOM 731 O O . GLN A 1 92 ? -7.729 -5.394 16.114 1.00 98.00 92 GLN A O 1
ATOM 736 N N . GLU A 1 93 ? -9.522 -6.721 16.406 1.00 98.19 93 GLU A N 1
ATOM 737 C CA . GLU A 1 93 ? -9.209 -7.643 15.303 1.00 98.19 93 GLU A CA 1
ATOM 738 C C . GLU A 1 93 ? -9.228 -6.902 13.952 1.00 98.19 93 GLU A C 1
ATOM 740 O O . GLU A 1 93 ? -8.286 -7.020 13.164 1.00 98.19 93 GLU A O 1
ATOM 745 N N . ASP A 1 94 ? -10.228 -6.045 13.735 1.00 98.19 94 ASP A N 1
ATOM 746 C CA . ASP A 1 94 ? -10.327 -5.186 12.554 1.00 98.19 94 ASP A CA 1
ATOM 747 C C . ASP A 1 94 ? -9.175 -4.174 12.450 1.00 98.19 94 ASP A C 1
ATOM 749 O O . ASP A 1 94 ? -8.675 -3.902 11.355 1.00 98.19 94 ASP A O 1
ATOM 753 N N . LEU A 1 95 ? -8.740 -3.591 13.574 1.00 98.31 95 LEU A N 1
ATOM 754 C CA . LEU A 1 95 ? -7.598 -2.673 13.600 1.00 98.31 95 LEU A CA 1
ATOM 755 C C . LEU A 1 95 ? -6.301 -3.387 13.201 1.00 98.31 95 LEU A C 1
ATOM 757 O O . LEU A 1 95 ? -5.544 -2.864 12.381 1.00 98.31 95 LEU A O 1
ATOM 761 N N . ASP A 1 96 ? -6.066 -4.585 13.735 1.00 98.50 96 ASP A N 1
ATOM 762 C CA . ASP A 1 96 ? -4.886 -5.384 13.402 1.00 98.50 96 ASP A CA 1
ATOM 763 C C . ASP A 1 96 ? -4.887 -5.756 11.905 1.00 98.50 96 ASP A C 1
ATOM 765 O O . ASP A 1 96 ? -3.856 -5.666 11.226 1.00 98.50 96 ASP A O 1
ATOM 769 N N . GLN A 1 97 ? -6.058 -6.103 11.357 1.00 98.56 97 GLN A N 1
ATOM 770 C CA . GLN A 1 97 ? -6.234 -6.379 9.929 1.00 98.56 97 GLN A CA 1
ATOM 771 C C . GLN A 1 97 ? -6.017 -5.126 9.064 1.00 98.56 97 GLN A C 1
ATOM 773 O O . GLN A 1 97 ? -5.399 -5.202 7.997 1.00 98.56 97 GLN A O 1
ATOM 778 N N . LEU A 1 98 ? -6.479 -3.959 9.523 1.00 98.50 98 LEU A N 1
ATOM 779 C CA . LEU A 1 98 ? -6.258 -2.685 8.844 1.00 98.50 98 LEU A CA 1
ATOM 780 C C . LEU A 1 98 ? -4.763 -2.363 8.761 1.00 98.50 98 LEU A C 1
ATOM 782 O O . LEU A 1 98 ? -4.274 -2.008 7.686 1.00 98.50 98 LEU A O 1
ATOM 786 N N . ASP A 1 99 ? -4.033 -2.512 9.864 1.00 98.50 99 ASP A N 1
ATOM 787 C CA . ASP A 1 99 ? -2.590 -2.269 9.904 1.00 98.50 99 ASP A CA 1
ATOM 788 C C . ASP A 1 99 ? -1.825 -3.239 8.990 1.00 98.50 99 ASP A C 1
ATOM 790 O O . ASP A 1 99 ? -0.895 -2.825 8.286 1.00 98.50 99 ASP A O 1
ATOM 794 N N . ALA A 1 100 ? -2.252 -4.504 8.918 1.00 98.56 100 ALA A N 1
ATOM 795 C CA . ALA A 1 100 ? -1.701 -5.475 7.976 1.00 98.56 100 ALA A CA 1
ATOM 796 C C . ALA A 1 100 ? -1.889 -5.027 6.516 1.00 98.56 100 ALA A C 1
ATOM 798 O O . ALA A 1 100 ? -0.914 -4.981 5.760 1.00 98.56 100 ALA A O 1
ATOM 799 N N . TYR A 1 101 ? -3.096 -4.602 6.130 1.00 98.56 101 TYR A N 1
ATOM 800 C CA . TYR A 1 101 ? -3.347 -4.116 4.772 1.00 98.56 101 TYR A CA 1
ATOM 801 C C . TYR A 1 101 ? -2.591 -2.820 4.441 1.00 98.56 101 TYR A C 1
ATOM 803 O O . TYR A 1 101 ? -2.159 -2.630 3.303 1.00 98.56 101 TYR A O 1
ATOM 811 N N . ILE A 1 102 ? -2.386 -1.916 5.405 1.00 98.38 102 ILE A N 1
ATOM 812 C CA . ILE A 1 102 ? -1.576 -0.699 5.197 1.00 98.38 102 ILE A CA 1
ATOM 813 C C . ILE A 1 102 ? -0.119 -1.057 4.871 1.00 98.38 102 ILE A C 1
ATOM 815 O O . ILE A 1 102 ? 0.500 -0.423 4.001 1.00 98.38 102 ILE A O 1
ATOM 819 N N . ASN A 1 103 ? 0.424 -2.062 5.560 1.00 98.38 103 ASN A N 1
ATOM 820 C CA . ASN A 1 103 ? 1.774 -2.560 5.314 1.00 98.38 103 ASN A CA 1
ATOM 821 C C . ASN A 1 103 ? 1.867 -3.229 3.940 1.00 98.38 103 ASN A C 1
ATOM 823 O O . ASN A 1 103 ? 2.708 -2.826 3.138 1.00 98.38 103 ASN A O 1
ATOM 827 N N . GLU A 1 104 ? 0.948 -4.143 3.622 1.00 98.44 104 GLU A N 1
ATOM 828 C CA . GLU A 1 104 ? 0.891 -4.819 2.319 1.00 98.44 104 GLU A CA 1
ATOM 829 C C . GLU A 1 104 ? 0.772 -3.814 1.160 1.00 98.44 104 GLU A C 1
ATOM 831 O O . GLU A 1 104 ? 1.540 -3.865 0.198 1.00 98.44 104 GLU A O 1
ATOM 836 N N . PHE A 1 105 ? -0.105 -2.811 1.288 1.00 98.38 105 PHE A N 1
ATOM 837 C CA . PHE A 1 105 ? -0.232 -1.724 0.314 1.00 98.38 105 PHE A CA 1
ATOM 838 C C . PHE A 1 105 ? 1.108 -1.016 0.060 1.00 98.38 105 PHE A C 1
ATOM 840 O O . PHE A 1 105 ? 1.440 -0.662 -1.076 1.00 98.38 105 PHE A O 1
ATOM 847 N N . SER A 1 106 ? 1.886 -0.796 1.121 1.00 97.88 106 SER A N 1
ATOM 848 C CA . SER A 1 106 ? 3.185 -0.129 1.039 1.00 97.88 106 SER A CA 1
ATOM 849 C C . SER A 1 106 ? 4.269 -1.019 0.433 1.00 97.88 106 SER A C 1
ATOM 851 O O . SER A 1 106 ? 5.102 -0.523 -0.328 1.00 97.88 106 SER A O 1
ATOM 853 N N . GLU A 1 107 ? 4.246 -2.319 0.713 1.00 98.31 107 GLU A N 1
ATOM 854 C CA . GLU A 1 107 ? 5.170 -3.306 0.147 1.00 98.31 107 GLU A CA 1
ATOM 855 C C . GLU A 1 107 ? 4.935 -3.527 -1.353 1.00 98.31 107 GLU A C 1
ATOM 857 O O . GLU A 1 107 ? 5.885 -3.505 -2.148 1.00 98.31 107 GLU A O 1
ATOM 862 N N . GLU A 1 108 ? 3.673 -3.652 -1.771 1.00 98.19 108 GLU A N 1
ATOM 863 C CA . GLU A 1 108 ? 3.291 -3.733 -3.184 1.00 98.19 108 GLU A CA 1
ATOM 864 C C . GLU A 1 108 ? 3.721 -2.464 -3.934 1.00 98.19 108 GLU A C 1
ATOM 866 O O . GLU A 1 108 ? 4.272 -2.520 -5.038 1.00 98.19 108 GLU A O 1
ATOM 871 N N . TYR A 1 109 ? 3.570 -1.297 -3.301 1.00 97.38 109 TYR A N 1
ATOM 872 C CA . TYR A 1 109 ? 4.029 -0.036 -3.870 1.00 97.38 109 TYR A CA 1
ATOM 873 C C . TYR A 1 109 ? 5.560 0.050 -4.003 1.00 97.38 109 TYR A C 1
ATOM 875 O O . TYR A 1 109 ? 6.079 0.466 -5.046 1.00 97.38 109 TYR A O 1
ATOM 883 N N . ALA A 1 110 ? 6.301 -0.367 -2.974 1.00 97.38 110 ALA A N 1
ATOM 884 C CA . ALA A 1 110 ? 7.761 -0.403 -3.008 1.00 97.38 110 ALA A CA 1
ATOM 885 C C . ALA A 1 110 ? 8.270 -1.320 -4.133 1.00 97.38 110 ALA A C 1
ATOM 887 O O . ALA A 1 110 ? 9.174 -0.945 -4.888 1.00 97.38 110 ALA A O 1
ATOM 888 N N . SER A 1 111 ? 7.626 -2.475 -4.299 1.00 98.25 111 SER A N 1
ATOM 889 C CA . SER A 1 111 ? 7.936 -3.441 -5.352 1.00 98.25 111 SER A CA 1
ATOM 890 C C . SER A 1 111 ? 7.626 -2.889 -6.749 1.00 98.25 111 SER A C 1
ATOM 892 O O . SER A 1 111 ? 8.451 -2.999 -7.657 1.00 98.25 111 SER A O 1
ATOM 894 N N . PHE A 1 112 ? 6.504 -2.179 -6.917 1.00 98.25 112 PHE A N 1
ATOM 895 C CA . PHE A 1 112 ? 6.192 -1.449 -8.151 1.00 98.25 112 PHE A CA 1
ATOM 896 C C . PHE A 1 112 ? 7.303 -0.462 -8.540 1.00 98.25 112 PHE A C 1
ATOM 898 O O . PHE A 1 112 ? 7.769 -0.459 -9.686 1.00 98.25 112 PHE A O 1
ATOM 905 N N . VAL A 1 113 ? 7.760 0.362 -7.591 1.00 96.75 113 VAL A N 1
ATOM 906 C CA . VAL A 1 113 ? 8.841 1.333 -7.824 1.00 96.75 113 VAL A CA 1
ATOM 907 C C . VAL A 1 113 ? 10.153 0.625 -8.162 1.00 96.75 113 VAL A C 1
ATOM 909 O O . VAL A 1 113 ? 10.879 1.072 -9.054 1.00 96.75 113 VAL A O 1
ATOM 912 N N . GLN A 1 114 ? 10.465 -0.481 -7.486 1.00 97.25 114 GLN A N 1
ATOM 913 C CA . GLN A 1 114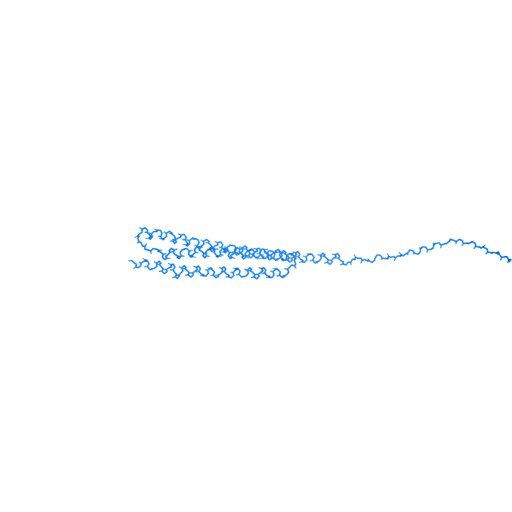 ? 11.665 -1.267 -7.757 1.00 97.25 114 GLN A CA 1
ATOM 914 C C . GLN A 1 114 ? 11.658 -1.843 -9.179 1.00 97.25 114 GLN A C 1
ATOM 916 O O . GLN A 1 114 ? 12.633 -1.653 -9.909 1.00 97.25 114 GLN A O 1
ATOM 921 N N . SER A 1 115 ? 10.560 -2.467 -9.613 1.00 97.69 115 SER A N 1
ATOM 922 C CA . SER A 1 115 ? 10.431 -3.001 -10.976 1.00 97.69 115 SER A CA 1
ATOM 923 C C . SER A 1 115 ? 10.518 -1.902 -12.040 1.00 97.69 115 SER A C 1
ATOM 925 O O . SER A 1 115 ? 11.150 -2.094 -13.081 1.00 97.69 115 SER A O 1
ATOM 927 N N . LEU A 1 116 ? 9.984 -0.702 -11.775 1.00 95.69 116 LEU A N 1
ATOM 928 C CA . LEU A 1 116 ? 10.171 0.443 -12.672 1.00 95.69 116 LEU A CA 1
ATOM 929 C C . LEU A 1 116 ? 11.641 0.875 -12.776 1.00 95.69 116 LEU A C 1
ATOM 931 O O . LEU A 1 116 ? 12.129 1.085 -13.889 1.00 95.69 116 LEU A O 1
ATOM 935 N N . LYS A 1 117 ? 12.367 0.952 -11.656 1.00 93.88 117 LYS A N 1
ATOM 936 C CA . LYS A 1 117 ? 13.809 1.261 -11.653 1.00 93.88 117 LYS A CA 1
ATOM 937 C C . LYS A 1 117 ? 14.632 0.192 -12.379 1.00 93.88 117 LYS A C 1
ATOM 939 O O . LYS A 1 117 ? 15.575 0.527 -13.090 1.00 93.88 117 LYS A O 1
ATOM 944 N N . LEU A 1 118 ? 14.259 -1.084 -12.267 1.00 93.44 118 LEU A N 1
ATOM 945 C CA . LEU A 1 118 ? 14.875 -2.157 -13.056 1.00 93.44 118 LEU A CA 1
ATOM 946 C C . LEU A 1 118 ? 14.593 -1.984 -14.553 1.00 93.44 118 LEU A C 1
ATOM 948 O O . LEU A 1 118 ? 15.504 -2.079 -15.369 1.00 93.44 118 LEU A O 1
ATOM 952 N N . SER A 1 119 ? 13.362 -1.637 -14.936 1.00 92.62 119 SER A N 1
ATOM 953 C CA . SER A 1 119 ? 13.057 -1.362 -16.345 1.00 92.62 119 SER A CA 1
ATOM 954 C C . SER A 1 119 ? 13.896 -0.201 -16.904 1.00 92.62 119 SER A C 1
ATOM 956 O O . SER A 1 119 ? 14.352 -0.256 -18.044 1.00 92.62 119 SER A O 1
ATOM 958 N N . GLN A 1 120 ? 14.196 0.817 -16.094 1.00 88.50 120 GLN A N 1
ATOM 959 C CA . GLN A 1 120 ? 15.074 1.917 -16.490 1.00 88.50 120 GLN A CA 1
ATOM 960 C C . GLN A 1 120 ? 16.488 1.428 -16.841 1.00 88.50 120 GLN A C 1
ATOM 962 O O . GLN A 1 120 ? 17.024 1.818 -17.880 1.00 88.50 120 GLN A O 1
ATOM 967 N N . SER A 1 121 ? 17.075 0.540 -16.029 1.00 87.94 121 SER A N 1
ATOM 968 C CA . SER A 1 121 ? 18.421 0.015 -16.293 1.00 87.94 121 SER A CA 1
ATOM 969 C C . SER A 1 121 ? 18.465 -0.842 -17.566 1.00 87.94 121 SER A C 1
ATOM 971 O O . SER A 1 121 ? 19.392 -0.706 -18.369 1.00 87.94 121 SER A O 1
ATOM 973 N N . TYR A 1 122 ? 17.426 -1.644 -17.827 1.00 89.75 122 TYR A N 1
ATOM 974 C CA . TYR A 1 122 ? 17.334 -2.467 -19.039 1.00 89.75 122 TYR A CA 1
ATOM 975 C C . TYR A 1 122 ? 17.111 -1.655 -20.317 1.00 89.75 122 TYR A C 1
ATOM 977 O O . TYR A 1 122 ? 17.637 -2.014 -21.375 1.00 89.75 122 TYR A O 1
ATOM 985 N N . ALA A 1 123 ? 16.378 -0.539 -20.233 1.00 82.19 123 ALA A N 1
ATOM 986 C CA . ALA A 1 123 ? 16.122 0.339 -21.374 1.00 82.19 123 ALA A CA 1
ATOM 987 C C . ALA A 1 123 ? 17.411 0.910 -21.985 1.00 82.19 123 ALA A C 1
ATOM 989 O O . ALA A 1 123 ? 17.475 1.120 -23.197 1.00 82.19 123 ALA A O 1
ATOM 990 N N . CYS A 1 124 ? 18.427 1.134 -21.152 1.00 79.75 124 CYS A N 1
ATOM 991 C CA . CYS A 1 124 ? 19.719 1.689 -21.546 1.00 79.75 124 CYS A CA 1
ATOM 992 C C . CYS A 1 124 ? 20.743 0.609 -21.940 1.00 79.75 124 CYS A C 1
ATOM 994 O O . CYS A 1 124 ? 21.730 0.918 -22.600 1.00 79.75 124 CYS A O 1
ATOM 996 N N . ALA A 1 125 ? 20.491 -0.657 -21.586 1.00 82.31 125 ALA A N 1
ATOM 997 C CA . ALA A 1 125 ? 21.368 -1.798 -21.859 1.00 82.31 125 ALA A CA 1
ATOM 998 C C . ALA A 1 125 ? 20.967 -2.624 -23.104 1.00 82.31 125 ALA A C 1
ATOM 1000 O O . ALA A 1 125 ? 21.534 -3.687 -23.339 1.00 82.31 125 ALA A O 1
ATOM 1001 N N . ASN A 1 126 ? 19.988 -2.168 -23.899 1.00 73.25 126 ASN A N 1
ATOM 1002 C CA . ASN A 1 126 ? 19.436 -2.881 -25.065 1.00 73.25 126 ASN A CA 1
ATOM 1003 C C . ASN A 1 126 ? 18.852 -4.281 -24.768 1.00 73.25 126 ASN A C 1
ATOM 1005 O O . ASN A 1 126 ? 18.721 -5.095 -25.682 1.00 73.25 126 ASN A O 1
ATOM 1009 N N . SER A 1 127 ? 18.432 -4.559 -23.527 1.00 85.94 127 SER A N 1
ATOM 1010 C CA . SER A 1 127 ? 17.741 -5.814 -23.190 1.00 85.94 127 SER A CA 1
ATOM 1011 C C . SER A 1 127 ? 16.223 -5.640 -23.265 1.00 85.94 127 SER A C 1
ATOM 1013 O O . SER A 1 127 ? 15.548 -5.359 -22.274 1.00 85.94 127 SER A O 1
ATOM 1015 N N . GLU A 1 128 ? 15.661 -5.764 -24.471 1.00 85.50 128 GLU A N 1
ATOM 1016 C CA . GLU A 1 128 ? 14.223 -5.554 -24.688 1.00 85.50 128 GLU A CA 1
ATOM 1017 C C . GLU A 1 128 ? 13.347 -6.562 -23.922 1.00 85.50 128 GLU A C 1
ATOM 1019 O O . GLU A 1 128 ? 12.299 -6.185 -23.393 1.00 85.50 128 GLU A O 1
ATOM 1024 N N . GLY A 1 129 ? 13.778 -7.823 -23.827 1.00 90.62 129 GLY A N 1
ATOM 1025 C CA . GLY A 1 129 ? 13.046 -8.861 -23.096 1.00 90.62 129 GLY A CA 1
ATOM 1026 C C . GLY A 1 129 ? 12.950 -8.565 -21.598 1.00 90.62 129 GLY A C 1
ATOM 1027 O O . GLY A 1 129 ? 11.860 -8.615 -21.028 1.00 90.62 129 GLY A O 1
ATOM 1028 N N . ASP A 1 130 ? 14.067 -8.185 -20.975 1.00 92.56 130 ASP A N 1
ATOM 1029 C CA . ASP A 1 130 ? 14.103 -7.864 -19.544 1.00 92.56 130 ASP A CA 1
ATOM 1030 C C . ASP A 1 130 ? 13.354 -6.566 -19.239 1.00 92.56 130 ASP A C 1
ATOM 1032 O O . ASP A 1 130 ? 12.637 -6.482 -18.242 1.00 92.56 130 ASP A O 1
ATOM 1036 N N . PHE A 1 131 ? 13.441 -5.581 -20.140 1.00 91.75 131 PHE A N 1
ATOM 1037 C CA . PHE A 1 131 ? 12.646 -4.360 -20.054 1.00 91.75 131 PHE A CA 1
ATOM 1038 C C . PHE A 1 131 ? 11.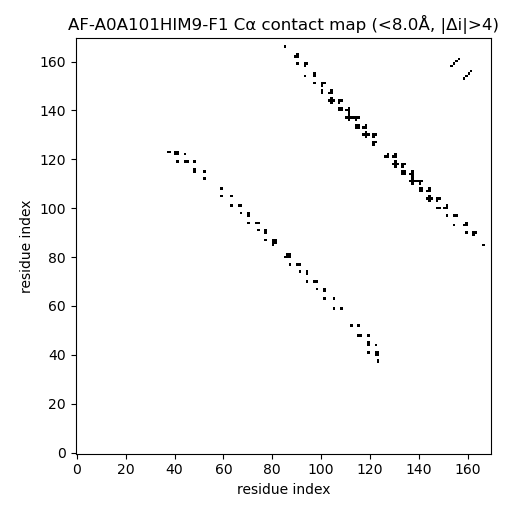144 -4.666 -20.001 1.00 91.75 131 PHE A C 1
ATOM 1040 O O . PHE A 1 131 ? 10.444 -4.175 -19.116 1.00 91.75 131 PHE A O 1
ATOM 1047 N N . ARG A 1 132 ? 10.643 -5.481 -20.941 1.00 92.94 132 ARG A N 1
ATOM 1048 C CA . ARG A 1 132 ? 9.215 -5.833 -21.015 1.00 92.94 132 ARG A CA 1
ATOM 1049 C C . ARG A 1 132 ? 8.757 -6.566 -19.760 1.00 92.94 132 ARG A C 1
ATOM 1051 O O . ARG A 1 132 ? 7.750 -6.167 -19.180 1.00 92.94 132 ARG A O 1
ATOM 1058 N N . ARG A 1 133 ? 9.533 -7.552 -19.305 1.00 96.25 133 ARG A N 1
ATOM 1059 C CA . ARG A 1 133 ? 9.237 -8.316 -18.088 1.00 96.25 133 ARG A CA 1
ATOM 1060 C C . ARG A 1 133 ? 9.172 -7.417 -16.850 1.00 96.25 133 ARG A C 1
ATOM 1062 O O . ARG A 1 133 ? 8.186 -7.465 -16.126 1.00 96.25 133 ARG A O 1
ATOM 1069 N N . ALA A 1 134 ? 10.145 -6.524 -16.662 1.00 96.06 134 ALA A N 1
ATOM 1070 C CA . ALA A 1 134 ? 10.149 -5.590 -15.533 1.00 96.06 134 ALA A CA 1
ATOM 1071 C C . ALA A 1 134 ? 8.945 -4.625 -15.556 1.00 96.06 134 ALA A C 1
ATOM 1073 O O . ALA A 1 134 ? 8.375 -4.302 -14.514 1.00 96.06 134 ALA A O 1
ATOM 1074 N N . VAL A 1 135 ? 8.512 -4.177 -16.741 1.00 95.50 135 VAL A N 1
ATOM 1075 C CA . VAL A 1 135 ? 7.298 -3.351 -16.878 1.00 95.50 135 VAL A CA 1
ATOM 1076 C C . VAL A 1 135 ? 6.026 -4.148 -16.567 1.00 95.50 135 VAL A C 1
ATOM 1078 O O . VAL A 1 135 ? 5.093 -3.598 -15.980 1.00 95.50 135 VAL A O 1
ATOM 1081 N N . GLU A 1 136 ? 5.956 -5.417 -16.965 1.00 98.06 136 GLU A N 1
ATOM 1082 C CA . GLU A 1 136 ? 4.831 -6.305 -16.648 1.00 98.06 136 GLU A CA 1
ATOM 1083 C C . GLU A 1 136 ? 4.740 -6.591 -15.147 1.00 98.06 136 GLU A C 1
ATOM 1085 O O . GLU A 1 136 ? 3.667 -6.432 -14.566 1.00 98.06 136 GLU A O 1
ATOM 1090 N N . GLU A 1 137 ? 5.865 -6.895 -14.502 1.00 98.12 137 GLU A N 1
ATOM 1091 C CA . GLU A 1 137 ? 5.958 -7.049 -13.047 1.00 98.12 137 GLU A CA 1
ATOM 1092 C C . GLU A 1 137 ? 5.494 -5.780 -12.328 1.00 98.12 137 GLU A C 1
ATOM 1094 O O . GLU A 1 137 ? 4.611 -5.847 -11.473 1.00 98.12 137 GLU A O 1
ATOM 1099 N N . ALA A 1 138 ? 5.995 -4.607 -12.738 1.00 98.00 138 ALA A N 1
ATOM 1100 C CA . ALA A 1 138 ? 5.569 -3.323 -12.184 1.00 98.00 138 ALA A CA 1
ATOM 1101 C C . ALA A 1 138 ? 4.040 -3.146 -12.267 1.00 98.00 138 ALA A C 1
ATOM 1103 O O . ALA A 1 138 ? 3.396 -2.729 -11.305 1.00 98.00 138 ALA A O 1
ATOM 1104 N N . ARG A 1 139 ? 3.421 -3.493 -13.401 1.00 98.00 139 ARG A N 1
ATOM 1105 C CA . ARG A 1 139 ? 1.955 -3.428 -13.539 1.00 98.00 139 ARG A CA 1
ATOM 1106 C C . ARG A 1 139 ? 1.241 -4.382 -12.585 1.00 98.00 139 ARG A C 1
ATOM 1108 O O . ARG A 1 139 ? 0.206 -3.994 -12.052 1.00 98.00 139 ARG A O 1
ATOM 1115 N N . GLY A 1 140 ? 1.783 -5.581 -12.378 1.00 98.50 140 GLY A N 1
ATOM 1116 C CA . GLY A 1 140 ? 1.256 -6.553 -11.422 1.00 98.50 140 GLY A CA 1
ATOM 1117 C C . GLY A 1 140 ? 1.271 -6.021 -9.988 1.00 98.50 140 GLY A C 1
ATOM 1118 O O . GLY A 1 140 ? 0.229 -6.010 -9.341 1.00 98.50 140 GLY A O 1
ATOM 1119 N N . TYR A 1 141 ? 2.414 -5.499 -9.534 1.00 98.56 141 TYR A N 1
ATOM 1120 C CA . TYR A 1 141 ? 2.551 -4.861 -8.216 1.00 98.56 141 TYR A CA 1
ATOM 1121 C C . TYR A 1 141 ? 1.573 -3.688 -8.037 1.00 98.56 141 TYR A C 1
ATOM 1123 O O . TYR A 1 141 ? 0.890 -3.567 -7.024 1.00 98.56 141 TYR A O 1
ATOM 1131 N N . LEU A 1 142 ? 1.424 -2.841 -9.062 1.00 97.88 142 LEU A N 1
ATOM 1132 C CA . LEU A 1 142 ? 0.480 -1.725 -9.005 1.00 97.88 142 LEU A CA 1
ATOM 1133 C C . LEU A 1 142 ? -0.988 -2.178 -8.954 1.00 97.88 142 LEU A C 1
ATOM 1135 O O . LEU A 1 142 ? -1.814 -1.485 -8.359 1.00 97.88 142 LEU A O 1
ATOM 1139 N N . LEU A 1 143 ? -1.338 -3.284 -9.617 1.00 98.44 143 LEU A N 1
ATOM 1140 C CA . LEU A 1 143 ? -2.687 -3.842 -9.550 1.00 98.44 143 LEU A CA 1
ATOM 1141 C C . LEU A 1 143 ? -2.990 -4.334 -8.134 1.00 98.44 143 LEU A C 1
ATOM 1143 O O . LEU A 1 143 ? -3.998 -3.910 -7.576 1.00 98.44 143 LEU A O 1
ATOM 1147 N N . ARG A 1 144 ? -2.085 -5.111 -7.532 1.00 98.56 144 ARG A N 1
ATOM 1148 C CA . ARG A 1 144 ? -2.259 -5.605 -6.161 1.00 98.56 144 ARG A CA 1
ATOM 1149 C C . ARG A 1 144 ? -2.340 -4.475 -5.144 1.00 98.56 144 ARG A C 1
ATOM 1151 O O . ARG A 1 144 ? -3.285 -4.434 -4.374 1.00 98.56 144 ARG A O 1
ATOM 1158 N N . ALA A 1 145 ? -1.492 -3.448 -5.250 1.00 98.25 145 ALA A N 1
ATOM 1159 C CA . ALA A 1 145 ? -1.627 -2.252 -4.412 1.00 98.25 145 ALA A CA 1
ATOM 1160 C C . ALA A 1 145 ? -3.021 -1.587 -4.527 1.00 98.25 145 ALA A C 1
ATOM 1162 O O . ALA A 1 145 ? -3.536 -1.018 -3.566 1.00 98.25 145 ALA A O 1
ATOM 1163 N N . ARG A 1 146 ? -3.667 -1.626 -5.700 1.00 97.75 146 ARG A N 1
ATOM 1164 C CA . ARG A 1 146 ? -5.032 -1.090 -5.861 1.00 97.75 146 ARG A CA 1
ATOM 1165 C C . ARG A 1 146 ? -6.090 -1.996 -5.247 1.00 97.75 146 ARG A C 1
ATOM 1167 O O . ARG A 1 146 ? -7.064 -1.467 -4.721 1.00 97.75 146 ARG A O 1
ATOM 1174 N N . GLU A 1 147 ? -5.905 -3.307 -5.338 1.00 98.50 147 GLU A N 1
ATOM 1175 C CA . GLU A 1 147 ? -6.763 -4.306 -4.697 1.00 98.50 147 GLU A CA 1
ATOM 1176 C C . GLU A 1 147 ? -6.689 -4.146 -3.175 1.00 98.50 147 GLU A C 1
ATOM 1178 O O . GLU A 1 147 ? -7.705 -3.825 -2.568 1.00 98.50 147 GLU A O 1
ATOM 1183 N N . THR A 1 148 ? -5.491 -4.121 -2.583 1.00 98.50 148 THR A N 1
ATOM 1184 C CA . THR A 1 148 ? -5.316 -3.865 -1.142 1.00 98.50 148 THR A CA 1
ATOM 1185 C C . THR A 1 148 ? -5.918 -2.518 -0.715 1.00 98.50 148 THR A C 1
ATOM 1187 O O . THR A 1 148 ? -6.541 -2.398 0.335 1.00 98.50 148 THR A O 1
ATOM 1190 N N . SER A 1 149 ? -5.797 -1.468 -1.539 1.00 98.12 149 SER A N 1
ATOM 1191 C CA . SER A 1 149 ? -6.431 -0.167 -1.264 1.00 98.12 149 SER A CA 1
ATOM 1192 C C . SER A 1 149 ? -7.966 -0.237 -1.234 1.00 98.12 149 SER A C 1
ATOM 1194 O O . SER A 1 149 ? -8.604 0.520 -0.488 1.00 98.12 149 SER A O 1
ATOM 1196 N N . LEU A 1 150 ? -8.563 -1.117 -2.045 1.00 98.31 150 LEU A N 1
ATOM 1197 C CA . LEU A 1 150 ? -9.995 -1.401 -2.025 1.00 98.31 150 LEU A CA 1
ATOM 1198 C C . LEU A 1 150 ? -10.371 -2.201 -0.776 1.00 98.31 150 LEU A C 1
ATOM 1200 O O . LEU A 1 150 ? -11.345 -1.829 -0.124 1.00 98.31 150 LEU A O 1
ATOM 1204 N N . ASP A 1 151 ? -9.579 -3.202 -0.405 1.00 98.44 151 ASP A N 1
ATOM 1205 C CA . ASP A 1 151 ? -9.813 -4.026 0.785 1.00 98.44 151 ASP A CA 1
ATOM 1206 C C . ASP A 1 151 ? -9.771 -3.181 2.064 1.00 98.44 151 ASP A C 1
ATOM 1208 O O . ASP A 1 151 ? -10.702 -3.229 2.865 1.00 98.44 151 ASP A O 1
ATOM 1212 N N . ILE A 1 152 ? -8.797 -2.268 2.186 1.00 98.56 152 ILE A N 1
ATOM 1213 C CA . ILE A 1 152 ? -8.757 -1.257 3.260 1.00 98.56 152 ILE A CA 1
ATOM 1214 C C . ILE A 1 152 ? -10.066 -0.462 3.314 1.00 98.56 152 ILE A C 1
ATOM 1216 O O . ILE A 1 152 ? -10.602 -0.170 4.383 1.00 98.56 152 ILE A O 1
ATOM 1220 N N . ARG A 1 153 ? -10.586 -0.054 2.152 1.00 98.12 153 ARG A N 1
ATOM 1221 C CA . ARG A 1 153 ? -11.815 0.737 2.090 1.00 98.12 153 ARG A CA 1
ATOM 1222 C C . ARG A 1 153 ? -13.032 -0.082 2.517 1.00 98.12 153 ARG A C 1
ATOM 1224 O O . ARG A 1 153 ? -13.913 0.501 3.148 1.00 98.12 153 ARG A O 1
ATOM 1231 N N . ILE A 1 154 ? -13.105 -1.351 2.132 1.00 98.38 154 ILE A N 1
ATOM 1232 C CA . ILE A 1 154 ? -14.194 -2.256 2.509 1.00 98.38 154 ILE A CA 1
ATOM 1233 C C . ILE A 1 154 ? -14.162 -2.465 4.023 1.00 98.38 154 ILE A C 1
ATOM 1235 O O . ILE A 1 154 ? -15.123 -2.083 4.684 1.00 98.38 154 ILE A O 1
ATOM 1239 N N . LEU A 1 155 ? -13.017 -2.881 4.573 1.00 98.50 155 LEU A N 1
ATOM 1240 C CA . LEU A 1 155 ? -12.816 -3.084 6.010 1.00 98.50 155 LEU A CA 1
ATOM 1241 C C . LEU A 1 155 ? -13.258 -1.859 6.831 1.00 98.50 155 LEU A C 1
ATOM 1243 O O . LEU A 1 155 ? -14.037 -1.966 7.771 1.00 98.50 155 LEU A O 1
ATOM 1247 N N . ILE A 1 156 ? -12.847 -0.651 6.427 1.00 97.75 156 ILE A N 1
ATOM 1248 C CA . ILE A 1 156 ? -13.222 0.583 7.139 1.00 97.75 156 ILE A CA 1
ATOM 1249 C C . ILE A 1 156 ? -14.730 0.870 7.078 1.00 97.75 156 ILE A C 1
ATOM 1251 O O . ILE A 1 156 ? -15.308 1.346 8.058 1.00 97.75 156 ILE A O 1
ATOM 1255 N N . ASN A 1 157 ? -15.361 0.706 5.913 1.00 97.12 157 ASN A N 1
ATOM 1256 C CA . ASN A 1 157 ? -16.745 1.154 5.723 1.00 97.12 157 ASN A CA 1
ATOM 1257 C C . ASN A 1 157 ? -17.782 0.125 6.155 1.00 97.12 157 ASN A C 1
ATOM 1259 O O . ASN A 1 157 ? -18.870 0.539 6.564 1.00 97.12 157 ASN A O 1
ATOM 1263 N N . ASP A 1 158 ? -17.447 -1.155 6.052 1.00 97.25 158 ASP A N 1
ATOM 1264 C CA . ASP A 1 158 ? -18.404 -2.242 6.185 1.00 97.25 158 ASP A CA 1
ATOM 1265 C C . ASP A 1 158 ? -18.217 -2.959 7.529 1.00 97.25 158 ASP A C 1
ATOM 1267 O O . ASP A 1 158 ? -19.204 -3.168 8.234 1.00 97.25 158 ASP A O 1
ATOM 1271 N N . GLU A 1 159 ? -16.972 -3.235 7.928 1.00 97.31 159 GLU A N 1
ATOM 1272 C CA . GLU A 1 159 ? -16.641 -3.990 9.150 1.00 97.31 159 GLU A CA 1
ATOM 1273 C C . GLU A 1 159 ? -16.461 -3.039 10.342 1.00 97.31 159 GLU A C 1
ATOM 1275 O O . GLU A 1 159 ? -17.375 -2.908 11.157 1.00 97.31 159 GLU A O 1
ATOM 1280 N N . ILE A 1 160 ? -15.411 -2.208 10.344 1.00 97.31 160 ILE A N 1
ATOM 1281 C CA . ILE A 1 160 ? -15.098 -1.275 11.446 1.00 97.31 160 ILE A CA 1
ATOM 1282 C C . ILE A 1 160 ? -16.290 -0.376 11.781 1.00 97.31 160 ILE A C 1
ATOM 1284 O O . ILE A 1 160 ? -16.628 -0.123 12.939 1.00 97.31 160 ILE A O 1
ATOM 1288 N N . ARG A 1 161 ? -16.951 0.166 10.753 1.00 95.69 161 ARG A N 1
ATOM 1289 C CA . ARG A 1 161 ? -18.129 1.012 10.960 1.00 95.69 161 ARG A CA 1
ATOM 1290 C C . ARG A 1 161 ? -19.317 0.204 11.485 1.00 95.69 161 ARG A C 1
ATOM 1292 O O . ARG A 1 161 ? -20.112 0.757 12.247 1.00 95.69 161 ARG A O 1
ATOM 1299 N N . GLY A 1 162 ? -19.472 -1.042 11.046 1.00 95.62 162 GLY A N 1
ATOM 1300 C CA . GLY A 1 162 ? -20.480 -1.972 11.545 1.00 95.62 162 GLY A CA 1
ATOM 1301 C C . GLY A 1 162 ? -20.311 -2.204 13.043 1.00 95.62 162 GLY A C 1
ATOM 1302 O O . GLY A 1 162 ? -21.242 -1.932 13.804 1.00 95.62 162 GLY A O 1
ATOM 1303 N N . ASP A 1 163 ? -19.100 -2.556 13.458 1.00 94.12 163 ASP A N 1
ATOM 1304 C CA . ASP A 1 163 ? -18.728 -2.802 14.852 1.00 94.12 163 ASP A CA 1
ATOM 1305 C C . ASP A 1 163 ? -18.951 -1.575 15.735 1.00 94.12 163 ASP A C 1
ATOM 1307 O O . ASP A 1 163 ? -19.594 -1.645 16.785 1.00 94.12 163 ASP A O 1
ATOM 1311 N N . LEU A 1 164 ? -18.530 -0.397 15.269 1.00 94.38 164 LEU A N 1
ATOM 1312 C CA . LEU A 1 164 ? -18.773 0.856 15.984 1.00 94.38 164 LEU A CA 1
ATOM 1313 C C . LEU A 1 164 ? -20.263 1.173 16.159 1.00 94.38 164 LEU A C 1
ATOM 1315 O O . LEU A 1 164 ? -20.660 1.757 17.170 1.00 94.38 164 LEU A O 1
ATOM 1319 N N . ASN A 1 165 ? -21.103 0.819 15.184 1.00 94.06 165 ASN A N 1
ATOM 1320 C CA . ASN A 1 165 ? -22.546 1.000 15.317 1.00 94.06 165 ASN A CA 1
ATOM 1321 C C . ASN A 1 165 ? -23.164 -0.017 16.278 1.00 94.06 165 ASN A C 1
ATOM 1323 O O . ASN A 1 165 ? -24.123 0.338 16.960 1.00 94.06 165 ASN A O 1
ATOM 1327 N N . ALA A 1 166 ? -22.648 -1.247 16.332 1.00 92.19 166 ALA A N 1
ATOM 1328 C CA . ALA A 1 166 ? -23.101 -2.254 17.286 1.00 92.19 166 ALA A CA 1
ATOM 1329 C C . ALA A 1 166 ? -22.856 -1.774 18.723 1.00 92.19 166 ALA A C 1
ATOM 1331 O O . ALA A 1 166 ? -23.811 -1.667 19.487 1.00 92.19 166 ALA A O 1
ATOM 1332 N N . LEU A 1 167 ? -21.633 -1.321 19.019 1.00 91.44 167 LEU A N 1
ATOM 1333 C CA . LEU A 1 167 ? -21.246 -0.800 20.338 1.00 91.44 167 LEU 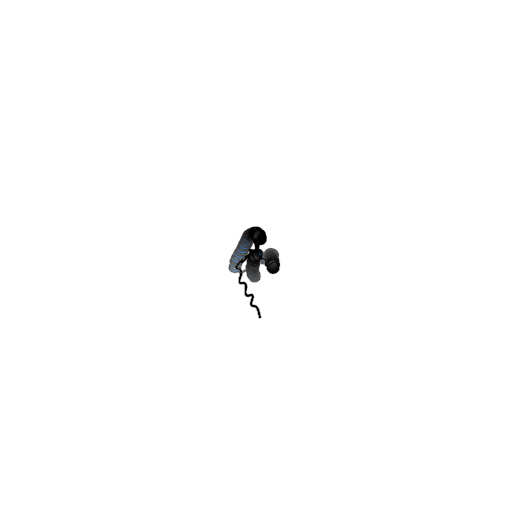A CA 1
ATOM 1334 C C . LEU A 1 167 ? -22.055 0.424 20.778 1.00 91.44 167 LEU A C 1
ATOM 1336 O O . LEU A 1 167 ? -22.282 0.639 21.962 1.00 91.44 167 LEU A O 1
ATOM 1340 N N . LYS A 1 168 ? -22.518 1.250 19.835 1.00 87.44 168 LYS A N 1
ATOM 1341 C CA . LYS A 1 168 ? -23.356 2.415 20.152 1.00 87.44 168 LYS A CA 1
ATOM 1342 C C . LYS A 1 168 ? -24.765 2.033 20.635 1.00 87.44 168 LYS A C 1
ATOM 1344 O O . LYS A 1 168 ? -25.433 2.866 21.247 1.00 87.44 168 LYS A O 1
ATOM 1349 N N . ASN A 1 169 ? -25.243 0.842 20.281 1.00 82.25 169 ASN A N 1
ATOM 1350 C CA . ASN A 1 169 ? -26.596 0.379 20.590 1.00 82.25 169 ASN A CA 1
ATOM 1351 C C . ASN A 1 169 ? -26.648 -0.584 21.790 1.00 82.25 169 ASN A C 1
ATOM 1353 O O . ASN A 1 169 ? -27.730 -1.099 22.081 1.00 82.25 169 ASN A O 1
ATOM 1357 N N . GLU A 1 170 ? -25.514 -0.825 22.450 1.00 75.38 170 GLU A N 1
ATOM 1358 C CA . GLU A 1 170 ? -25.410 -1.518 23.743 1.00 75.38 170 GLU A CA 1
ATOM 1359 C C . GLU A 1 170 ? -25.725 -0.574 24.913 1.00 75.38 170 GLU A C 1
ATOM 1361 O O . GLU A 1 170 ? -26.402 -1.035 25.863 1.00 75.38 170 GLU A O 1
#

Organism: NCBI:txid1641389

pLDDT: mean 85.88, std 18.43, range [38.25, 98.56]

Secondary structure (DSSP, 8-state):
-------------------------SHHHHHHHHHHHHHHHHHHHHHHHHHHHHHHHHHHHHHHHHHHHHHHHHHHHHHHHHHTT---HHHHHHHHHHHHHHHHHHHHHHHHHHHHHHHHHHHHTT-HHHHHHHHHHHHHHHHHHHHHHHHHHHIIIIIIHHHHHHHHT-